Protein AF-A0A925LGU1-F1 (afdb_monomer_lite)

Radius of gyration: 21.97 Å; chains: 1; bounding box: 55×54×69 Å

pLDDT: mean 70.58, std 14.68, range [34.09, 89.0]

Foldseek 3Di:
DDDDPPDPPPPPPQPPPPDPPPVVLVVVLVVVLVVVLVVVLVVLLVVLVPDDLVVLVVVLVVLLVQLLVLLLVLLLLSLDDLVVLVVCVVVVHPCSVVSNVCSVVSPSSSCCSNPRSNVSSVSSSLSSLVSSLVVVPPPDDPVSVVVSCVVVVVSV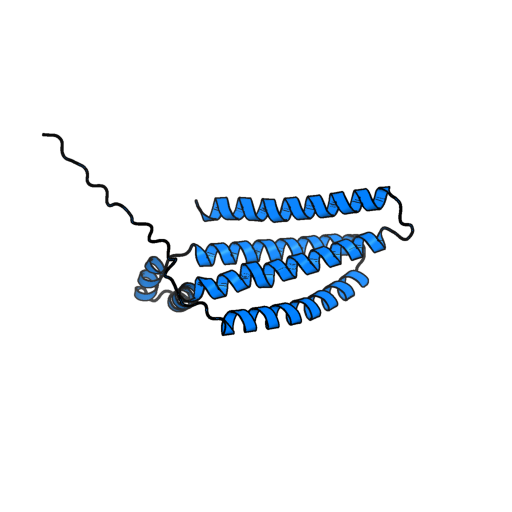CCNVVSNVVSNVVSVD

Secondary structure (DSSP, 8-state):
----------------------HHHHHHHHHHHHHHHHHHHHHHHHHHHHS-HHHHHHHHHHHHHHHHHHHHHHHHHHH--HHHHHHHHHTT-TTHHHHHHHHHTHHHHHHIIIIIIHHHHHHHHHHHHHHHHHHH-SS--HHHHHHHHHHHHHHHHHHHHHHHHHHHHHT-

Structure (mmCIF, N/CA/C/O backbone):
data_AF-A0A925LGU1-F1
#
_entry.id   AF-A0A925LGU1-F1
#
loop_
_atom_site.group_PDB
_atom_site.id
_atom_site.type_symbol
_atom_site.label_atom_id
_atom_site.label_alt_id
_atom_site.label_comp_id
_atom_site.label_asym_id
_atom_site.label_entity_id
_atom_site.label_seq_id
_atom_site.pdbx_PDB_ins_code
_atom_site.Cartn_x
_atom_site.Cartn_y
_atom_site.Cartn_z
_atom_site.occupancy
_atom_site.B_iso_or_equiv
_atom_site.auth_seq_id
_atom_site.auth_comp_id
_atom_site.auth_asym_id
_atom_site.auth_atom_id
_atom_site.pdbx_PDB_model_num
ATOM 1 N N . MET A 1 1 ? -10.436 39.110 43.216 1.00 39.66 1 MET A N 1
ATOM 2 C CA . MET A 1 1 ? -10.763 37.672 43.079 1.00 39.66 1 MET A CA 1
ATOM 3 C C . MET A 1 1 ? -10.873 37.326 41.593 1.00 39.66 1 MET A C 1
ATOM 5 O O . MET A 1 1 ? -11.857 37.704 40.975 1.00 39.66 1 MET A O 1
ATOM 9 N N . LYS A 1 2 ? -9.853 36.702 40.980 1.00 37.09 2 LYS A N 1
ATOM 10 C CA . LYS A 1 2 ? -9.899 36.271 39.566 1.00 37.09 2 LYS A CA 1
ATOM 11 C C . LYS A 1 2 ? -10.254 34.781 39.497 1.00 37.09 2 LYS A C 1
ATOM 13 O O . LYS A 1 2 ? -9.544 33.945 40.048 1.00 37.09 2 LYS A O 1
ATOM 18 N N . LYS A 1 3 ? -11.392 34.491 38.863 1.00 36.50 3 LYS A N 1
ATOM 19 C CA . LYS A 1 3 ? -11.985 33.165 38.637 1.00 36.50 3 LYS A CA 1
ATOM 20 C C . LYS A 1 3 ? -11.027 32.323 37.777 1.00 36.50 3 LYS A C 1
ATOM 22 O O . LYS A 1 3 ? -10.687 32.733 36.672 1.00 36.50 3 LYS A O 1
ATOM 27 N N . LYS A 1 4 ? -10.571 31.172 38.286 1.00 37.69 4 LYS A N 1
ATOM 28 C CA . LYS A 1 4 ? -9.820 30.170 37.510 1.00 37.69 4 LYS A CA 1
ATOM 29 C C . LYS A 1 4 ? -10.787 29.468 36.551 1.00 37.69 4 LYS A C 1
ATOM 31 O O . LYS A 1 4 ? -11.648 28.715 36.998 1.00 37.69 4 LYS A O 1
ATOM 36 N N . GLU A 1 5 ? -10.639 29.706 35.252 1.00 40.16 5 GLU A N 1
ATOM 37 C CA . GLU A 1 5 ? -11.236 28.871 34.205 1.00 40.16 5 GLU A CA 1
ATOM 38 C C . GLU A 1 5 ? -10.557 27.496 34.203 1.00 40.16 5 GLU A C 1
ATOM 40 O O . GLU A 1 5 ? -9.452 27.319 33.687 1.00 40.16 5 GLU A O 1
ATOM 45 N N . ASN A 1 6 ? -11.223 26.502 34.787 1.00 39.72 6 ASN A N 1
ATOM 46 C CA . ASN A 1 6 ? -10.866 25.101 34.598 1.00 39.72 6 ASN A CA 1
ATOM 47 C C . ASN A 1 6 ? -11.374 24.650 33.224 1.00 39.72 6 ASN A C 1
ATOM 49 O O . ASN A 1 6 ? -12.502 24.180 33.090 1.00 39.72 6 ASN A O 1
ATOM 53 N N . LYS A 1 7 ? -10.529 24.787 32.198 1.00 40.44 7 LYS A N 1
ATOM 54 C CA . LYS A 1 7 ? -10.739 24.108 30.913 1.00 40.44 7 LYS A CA 1
ATOM 55 C C . LYS A 1 7 ? -10.667 22.590 31.146 1.00 40.44 7 LYS A C 1
ATOM 57 O O . LYS A 1 7 ? -9.709 22.136 31.783 1.00 40.44 7 LYS A O 1
ATOM 62 N N . PRO A 1 8 ? -11.636 21.789 30.669 1.00 39.25 8 PRO A N 1
ATOM 63 C CA . PRO A 1 8 ? -11.559 20.342 30.793 1.00 39.25 8 PRO A CA 1
ATOM 64 C C . PRO A 1 8 ? -10.350 19.854 29.990 1.00 39.25 8 PRO A C 1
ATOM 66 O O . PRO A 1 8 ? -10.269 20.040 28.779 1.00 39.25 8 PRO A O 1
ATOM 69 N N . LYS A 1 9 ? -9.373 19.261 30.682 1.00 38.66 9 LYS A N 1
ATOM 70 C CA . LYS A 1 9 ? -8.235 18.591 30.048 1.00 38.66 9 LYS A CA 1
ATOM 71 C C . LYS A 1 9 ? -8.778 17.374 29.305 1.00 38.66 9 LYS A C 1
ATOM 73 O O . LYS A 1 9 ? -9.030 16.343 29.928 1.00 38.66 9 LYS A O 1
ATOM 78 N N . ILE A 1 10 ? -8.982 17.508 27.998 1.00 45.28 10 ILE A N 1
ATOM 79 C CA . ILE A 1 10 ? -9.303 16.391 27.112 1.00 45.28 10 ILE A CA 1
ATOM 80 C C . ILE A 1 10 ? -8.085 15.468 27.148 1.00 45.28 10 ILE A C 1
ATOM 82 O O . ILE A 1 10 ? -7.032 15.764 26.586 1.00 45.28 10 ILE A O 1
ATOM 86 N N . LYS A 1 11 ? -8.191 14.390 27.927 1.00 34.09 11 LYS A N 1
ATOM 87 C CA . LYS A 1 11 ? -7.181 13.340 27.971 1.00 34.09 11 LYS A CA 1
ATOM 88 C C . LYS A 1 11 ? -7.300 12.582 26.656 1.00 34.09 11 LYS A C 1
ATOM 90 O O . LYS A 1 11 ? -8.162 11.717 26.546 1.00 34.09 11 LYS A O 1
ATOM 95 N N . PHE A 1 12 ? -6.428 12.892 25.700 1.00 38.72 12 PHE A N 1
ATOM 96 C CA . PHE A 1 12 ? -6.066 11.964 24.631 1.00 38.72 12 PHE A CA 1
ATOM 97 C C . PHE A 1 12 ? -5.516 10.703 25.309 1.00 38.72 12 PHE A C 1
ATOM 99 O O . PHE A 1 12 ? -4.328 10.592 25.614 1.00 38.72 12 PHE A O 1
ATOM 106 N N . ARG A 1 13 ? -6.408 9.776 25.665 1.00 38.16 13 ARG A N 1
ATOM 107 C CA . ARG A 1 13 ? -6.020 8.410 25.986 1.00 38.16 13 ARG A CA 1
ATOM 108 C C . ARG A 1 13 ? -5.653 7.803 24.647 1.00 38.16 13 ARG A C 1
ATOM 110 O O . ARG A 1 13 ? -6.530 7.340 23.928 1.00 38.16 13 ARG A O 1
ATOM 117 N N . SER A 1 14 ? -4.367 7.864 24.309 1.00 40.50 14 SER A N 1
ATOM 118 C CA . SER A 1 14 ? -3.824 7.039 23.243 1.00 40.50 14 SER A CA 1
ATOM 119 C C . SER A 1 14 ? -4.296 5.616 23.513 1.00 40.50 14 SER A C 1
ATOM 121 O O . SER A 1 14 ? -4.021 5.029 24.562 1.00 40.50 14 SER A O 1
ATOM 123 N N . LEU A 1 15 ? -5.080 5.080 22.587 1.00 42.12 15 LEU A N 1
ATOM 124 C CA . LEU A 1 15 ? -5.660 3.747 22.669 1.00 42.12 15 LEU A CA 1
ATOM 125 C C . LEU A 1 15 ? -4.592 2.662 22.424 1.00 42.12 15 LEU A C 1
ATOM 127 O O . LEU A 1 15 ? -4.880 1.599 21.892 1.00 42.12 15 LEU A O 1
ATOM 131 N N . TYR A 1 16 ? -3.357 2.896 22.880 1.00 41.78 16 TYR A N 1
ATOM 132 C CA . TYR A 1 16 ? -2.363 1.862 23.148 1.00 41.78 16 TYR A CA 1
ATOM 133 C C . TYR A 1 16 ? -2.739 1.159 24.459 1.00 41.78 16 TYR A C 1
ATOM 135 O O . TYR A 1 16 ? -2.008 1.148 25.448 1.00 41.78 16 TYR A O 1
ATOM 143 N N . ALA A 1 17 ? -3.938 0.579 24.483 1.00 38.25 17 ALA A N 1
ATOM 144 C CA . ALA A 1 17 ? -4.256 -0.451 25.446 1.00 38.25 17 ALA A CA 1
ATOM 145 C C . ALA A 1 17 ? -3.412 -1.665 25.056 1.00 38.25 17 ALA A C 1
ATOM 147 O O . ALA A 1 17 ? -3.663 -2.290 24.028 1.00 38.25 17 ALA A O 1
ATOM 148 N N . SER A 1 18 ? -2.378 -1.934 25.855 1.00 36.88 18 SER A N 1
ATOM 149 C CA . SER A 1 18 ? -1.570 -3.154 25.835 1.00 36.88 18 SER A CA 1
ATOM 150 C C . SER A 1 18 ? -2.481 -4.377 25.687 1.00 36.88 18 SER A C 1
ATOM 152 O O . SER A 1 18 ? -3.084 -4.854 26.648 1.00 36.88 18 SER A O 1
ATOM 154 N N . LYS A 1 19 ? -2.645 -4.832 24.446 1.00 43.47 19 LYS A N 1
ATOM 155 C CA . LYS A 1 19 ? -3.330 -6.068 24.091 1.00 43.47 19 LYS A CA 1
ATOM 156 C C . LYS A 1 19 ? -2.227 -7.083 23.849 1.00 43.47 19 LYS A C 1
ATOM 158 O O . LYS A 1 19 ? -1.260 -6.777 23.153 1.00 43.47 19 LYS A O 1
ATOM 163 N N . SER A 1 20 ? -2.342 -8.260 24.459 1.00 42.25 20 SER A N 1
ATOM 164 C CA . SER A 1 20 ? -1.392 -9.351 24.254 1.00 42.25 20 SER A CA 1
ATOM 165 C C . SER A 1 20 ? -1.180 -9.576 22.756 1.00 42.25 20 SER A C 1
ATOM 167 O O . SER A 1 20 ? -2.138 -9.667 21.983 1.00 42.25 20 SER A O 1
ATOM 169 N N . VAL A 1 21 ? 0.089 -9.603 22.346 1.00 55.16 21 VAL A N 1
ATOM 170 C CA . VAL A 1 21 ? 0.484 -9.802 20.952 1.00 55.16 21 VAL A CA 1
ATOM 171 C C . VAL A 1 21 ? -0.088 -11.140 20.491 1.00 55.16 21 VAL A C 1
ATOM 173 O O . VAL A 1 21 ? 0.273 -12.196 21.010 1.00 55.16 21 VAL A O 1
ATOM 176 N N . ASN A 1 22 ? -1.027 -11.101 19.546 1.00 66.31 22 ASN A N 1
ATOM 177 C CA . ASN A 1 22 ? -1.634 -12.312 19.014 1.00 66.31 22 ASN A CA 1
ATOM 178 C C . ASN A 1 22 ? -0.715 -12.901 17.938 1.00 66.31 22 ASN A C 1
ATOM 180 O O . ASN A 1 22 ? -0.869 -12.623 16.750 1.00 66.31 22 ASN A O 1
ATOM 184 N N . TYR A 1 23 ? 0.254 -13.708 18.370 1.00 63.53 23 TYR A N 1
ATOM 185 C CA . TYR A 1 23 ? 1.236 -14.349 17.492 1.00 63.53 23 TYR A CA 1
ATOM 186 C C . TYR A 1 23 ? 0.601 -15.217 16.395 1.00 63.53 23 TYR A C 1
ATOM 188 O O . TYR A 1 23 ? 1.138 -15.286 15.294 1.00 63.53 23 TYR A O 1
ATOM 196 N N . VAL A 1 24 ? -0.563 -15.828 16.654 1.00 69.06 24 VAL A N 1
ATOM 197 C CA . VAL A 1 24 ? -1.305 -16.605 15.644 1.00 69.06 24 VAL A CA 1
ATOM 198 C C . VAL A 1 24 ? -1.804 -15.690 14.531 1.00 69.06 24 VAL A C 1
ATOM 200 O O . VAL A 1 24 ? -1.676 -16.016 13.357 1.00 69.06 24 VAL A O 1
ATOM 203 N N . TRP A 1 25 ? -2.329 -14.517 14.887 1.00 66.19 25 TRP A N 1
ATOM 204 C CA . TRP A 1 25 ? -2.802 -13.543 13.907 1.00 66.19 25 TRP A CA 1
ATOM 205 C C . TRP A 1 25 ? -1.656 -12.984 13.052 1.00 66.19 25 TRP A C 1
ATOM 207 O O . TRP A 1 25 ? -1.803 -12.868 11.838 1.00 66.19 25 TRP A O 1
ATOM 217 N N . ILE A 1 26 ? -0.498 -12.728 13.669 1.00 63.09 26 ILE A N 1
ATOM 218 C CA . ILE A 1 26 ? 0.719 -12.321 12.953 1.00 63.09 26 ILE A CA 1
ATOM 219 C C . ILE A 1 26 ? 1.149 -13.423 11.976 1.00 63.09 26 ILE A C 1
ATOM 221 O O . ILE A 1 26 ? 1.313 -13.156 10.795 1.00 63.09 26 ILE A O 1
ATOM 225 N N . MET A 1 27 ? 1.250 -14.676 12.422 1.00 67.12 27 MET A N 1
ATOM 226 C CA . MET A 1 27 ? 1.637 -15.790 11.548 1.00 67.12 27 MET A CA 1
ATOM 227 C C . MET A 1 27 ? 0.675 -15.962 10.361 1.00 67.12 27 MET A C 1
ATOM 229 O O . MET A 1 27 ? 1.113 -16.139 9.226 1.00 67.12 27 MET A O 1
ATOM 233 N N . VAL A 1 28 ? -0.635 -15.868 10.607 1.00 70.56 28 VAL A N 1
ATOM 234 C CA . VAL A 1 28 ? -1.660 -15.971 9.561 1.00 70.56 28 VAL A CA 1
ATOM 235 C C . VAL A 1 28 ? -1.524 -14.840 8.545 1.00 70.56 28 VAL A C 1
ATOM 237 O O . VAL A 1 28 ? -1.543 -15.112 7.344 1.00 70.56 28 VAL A O 1
ATOM 240 N N . ILE A 1 29 ? -1.354 -13.591 8.993 1.00 68.44 29 ILE A N 1
ATOM 241 C CA . ILE A 1 29 ? -1.260 -12.466 8.059 1.00 68.44 29 ILE A CA 1
ATOM 242 C C . ILE A 1 29 ? 0.013 -12.549 7.217 1.00 68.44 29 ILE A C 1
ATOM 244 O O . ILE A 1 29 ? -0.069 -12.331 6.014 1.00 68.44 29 ILE A O 1
ATOM 248 N N . THR A 1 30 ? 1.146 -12.965 7.796 1.00 63.91 30 THR A N 1
ATOM 249 C CA . THR A 1 30 ? 2.410 -13.143 7.059 1.00 63.91 30 THR A CA 1
ATOM 250 C C . THR A 1 30 ? 2.335 -14.264 6.017 1.00 63.91 30 THR A C 1
ATOM 252 O O . THR A 1 30 ? 2.894 -14.144 4.930 1.00 63.91 30 THR A O 1
ATOM 255 N N . ILE A 1 31 ? 1.636 -15.363 6.314 1.00 71.94 31 ILE A N 1
ATOM 256 C CA . ILE A 1 31 ? 1.451 -16.455 5.347 1.00 71.94 31 ILE A CA 1
ATOM 257 C C . ILE A 1 31 ? 0.531 -16.001 4.208 1.00 71.94 31 ILE A C 1
ATOM 259 O O . ILE A 1 31 ? 0.847 -16.205 3.035 1.00 71.94 31 ILE A O 1
ATOM 263 N N . ILE A 1 32 ? -0.592 -15.356 4.535 1.00 71.62 32 ILE A N 1
ATOM 264 C CA . ILE A 1 32 ? -1.546 -14.868 3.532 1.00 71.62 32 ILE A CA 1
ATOM 265 C C . ILE A 1 32 ? -0.894 -13.814 2.632 1.00 71.62 32 ILE A C 1
ATOM 267 O O . ILE A 1 32 ? -1.048 -13.893 1.413 1.00 71.62 32 ILE A O 1
ATOM 271 N N . THR A 1 33 ? -0.143 -12.862 3.196 1.00 68.69 33 THR A N 1
ATOM 272 C CA . THR A 1 33 ? 0.556 -11.833 2.410 1.00 68.69 33 THR A CA 1
ATOM 273 C C . THR A 1 33 ? 1.553 -12.441 1.444 1.00 68.69 33 THR A C 1
ATOM 275 O O . THR A 1 33 ? 1.585 -12.044 0.282 1.00 68.69 33 THR A O 1
ATOM 278 N N . PHE A 1 34 ? 2.326 -13.430 1.892 1.00 70.69 34 PHE A N 1
ATOM 279 C CA . PHE A 1 34 ? 3.333 -14.091 1.076 1.00 70.69 34 PHE A CA 1
ATOM 280 C C . PHE A 1 34 ? 2.721 -14.768 -0.158 1.00 70.69 34 PHE A C 1
ATOM 282 O O . PHE A 1 34 ? 3.137 -14.499 -1.286 1.00 70.69 34 PHE A O 1
ATOM 289 N N . PHE A 1 35 ? 1.689 -15.596 0.029 1.00 73.81 35 PHE A N 1
ATOM 290 C CA . PHE A 1 35 ? 1.022 -16.262 -1.095 1.00 73.81 35 PHE A CA 1
ATOM 291 C C . PHE A 1 35 ? 0.291 -15.271 -2.005 1.00 73.81 35 PHE A C 1
ATOM 293 O O . PHE A 1 35 ? 0.364 -15.392 -3.230 1.00 73.81 35 PHE A O 1
ATOM 300 N N . MET A 1 36 ? -0.367 -14.264 -1.426 1.00 70.81 36 MET A N 1
ATOM 301 C CA . MET A 1 36 ? -1.061 -13.229 -2.190 1.00 70.81 36 MET A CA 1
ATOM 302 C C . MET A 1 36 ? -0.083 -12.411 -3.048 1.00 70.81 36 MET A C 1
ATOM 304 O O . MET A 1 36 ? -0.370 -12.147 -4.216 1.00 70.81 36 MET A O 1
ATOM 308 N N . ALA A 1 37 ? 1.093 -12.070 -2.514 1.00 70.25 37 ALA A N 1
ATOM 309 C CA . ALA A 1 37 ? 2.137 -11.354 -3.242 1.00 70.25 37 ALA A CA 1
ATOM 310 C C . ALA A 1 37 ? 2.661 -12.160 -4.441 1.00 70.25 37 ALA A C 1
ATOM 312 O O . ALA A 1 37 ? 2.827 -11.597 -5.521 1.00 70.25 37 ALA A O 1
ATOM 313 N N . ILE A 1 38 ? 2.868 -13.474 -4.287 1.00 73.06 38 ILE A N 1
ATOM 314 C CA . ILE A 1 38 ? 3.315 -14.342 -5.389 1.00 73.06 38 ILE A CA 1
ATOM 315 C C . ILE A 1 38 ? 2.256 -14.406 -6.495 1.00 73.06 38 ILE A C 1
ATOM 317 O O . ILE A 1 38 ? 2.579 -14.211 -7.667 1.00 73.06 38 ILE A O 1
ATOM 321 N N . ILE A 1 39 ? 0.992 -14.651 -6.133 1.00 74.69 39 ILE A N 1
ATOM 322 C CA . ILE A 1 39 ? -0.103 -14.809 -7.101 1.00 74.69 39 ILE A CA 1
ATOM 323 C C . ILE A 1 39 ? -0.353 -13.499 -7.858 1.00 74.69 39 ILE A C 1
ATOM 325 O O . ILE A 1 39 ? -0.375 -13.487 -9.091 1.00 74.69 39 ILE A O 1
ATOM 329 N N . LEU A 1 40 ? -0.510 -12.385 -7.137 1.00 71.31 40 LEU A N 1
ATOM 330 C CA . LEU A 1 40 ? -0.767 -11.079 -7.747 1.00 71.31 40 LEU A CA 1
ATOM 331 C C . LEU A 1 40 ? 0.456 -10.546 -8.500 1.00 71.31 40 LEU A C 1
ATOM 333 O O . LEU A 1 40 ? 0.302 -9.951 -9.567 1.00 71.31 40 LEU A O 1
ATOM 337 N N . GLY A 1 41 ? 1.664 -10.796 -7.987 1.00 74.56 41 GLY A N 1
ATOM 338 C CA . GLY A 1 41 ? 2.919 -10.464 -8.658 1.00 74.56 41 GLY A CA 1
ATOM 339 C C . GLY A 1 41 ? 3.060 -11.184 -9.996 1.00 74.56 41 GLY A C 1
ATOM 340 O O . GLY A 1 41 ? 3.331 -10.540 -11.009 1.00 74.56 41 GLY A O 1
ATOM 341 N N . TYR A 1 42 ? 2.787 -12.491 -10.034 1.00 75.31 42 TYR A N 1
ATOM 342 C CA . TYR A 1 42 ? 2.778 -13.261 -11.279 1.00 75.31 42 TYR A CA 1
ATOM 343 C C . TYR A 1 42 ? 1.750 -12.716 -12.279 1.00 75.31 42 TYR A C 1
ATOM 345 O O . TYR A 1 42 ? 2.080 -12.479 -13.442 1.00 75.31 42 TYR A O 1
ATOM 353 N N . PHE A 1 43 ? 0.522 -12.453 -11.821 1.00 76.06 43 PHE A N 1
ATOM 354 C CA . PHE A 1 43 ? -0.537 -11.917 -12.675 1.00 76.06 43 PHE A CA 1
ATOM 355 C C . PHE A 1 43 ? -0.170 -10.546 -13.260 1.00 76.06 43 PHE A C 1
ATOM 357 O O . PHE A 1 43 ? -0.361 -10.303 -14.453 1.00 76.06 43 PHE A O 1
ATOM 364 N N . SER A 1 44 ? 0.417 -9.667 -12.444 1.00 74.00 44 SER A N 1
ATOM 365 C CA . SER A 1 44 ? 0.879 -8.353 -12.891 1.00 74.00 44 SER A CA 1
ATOM 366 C C . SER A 1 44 ? 2.015 -8.450 -13.910 1.00 74.00 44 SER A C 1
ATOM 368 O O . SER A 1 44 ? 1.993 -7.744 -14.919 1.00 74.00 44 SER A O 1
ATOM 370 N N . LEU A 1 45 ? 2.964 -9.368 -13.705 1.00 74.31 45 LEU A N 1
ATOM 371 C CA . LEU A 1 45 ? 4.077 -9.586 -14.628 1.00 74.31 45 LEU A CA 1
ATOM 372 C C . LEU A 1 45 ? 3.584 -10.035 -16.012 1.00 74.31 45 LEU A C 1
ATOM 374 O O . LEU A 1 45 ? 4.012 -9.490 -17.032 1.00 74.31 45 LEU A O 1
ATOM 378 N N . VAL A 1 46 ? 2.650 -10.991 -16.048 1.00 76.00 46 VAL A N 1
ATOM 379 C CA . VAL A 1 46 ? 2.033 -11.474 -17.294 1.00 76.00 46 VAL A CA 1
ATOM 380 C C . VAL A 1 46 ? 1.260 -10.349 -17.981 1.00 76.00 46 VAL A C 1
ATOM 382 O O . VAL A 1 46 ? 1.474 -10.102 -19.170 1.00 76.00 46 VAL A O 1
ATOM 385 N N . LEU A 1 47 ? 0.429 -9.613 -17.233 1.00 77.19 47 LEU A N 1
ATOM 386 C CA . LEU A 1 47 ? -0.312 -8.466 -17.762 1.00 77.19 47 LEU A CA 1
ATOM 387 C C . LEU A 1 47 ? 0.627 -7.436 -18.395 1.00 77.19 47 LEU A C 1
ATOM 389 O O . LEU A 1 47 ? 0.403 -7.030 -19.534 1.00 77.19 47 LEU A O 1
ATOM 393 N N . MET A 1 48 ? 1.705 -7.053 -17.707 1.00 73.56 48 MET A N 1
ATOM 394 C CA . MET A 1 48 ? 2.666 -6.070 -18.216 1.00 73.56 48 MET A CA 1
ATOM 395 C C . MET A 1 48 ? 3.487 -6.563 -19.400 1.00 73.56 48 MET A C 1
ATOM 397 O O . MET A 1 48 ? 3.886 -5.756 -20.245 1.00 73.56 48 MET A O 1
ATOM 401 N N . GLY A 1 49 ? 3.705 -7.873 -19.505 1.00 70.94 49 GLY A N 1
ATOM 402 C CA . GLY A 1 49 ? 4.283 -8.499 -20.689 1.00 70.94 49 GLY A CA 1
ATOM 403 C C . GLY A 1 49 ? 3.439 -8.252 -21.941 1.00 70.94 49 GLY A C 1
ATOM 404 O O . GLY A 1 49 ? 3.997 -7.916 -22.987 1.00 70.94 49 GLY A O 1
ATOM 405 N N . MET A 1 50 ? 2.111 -8.312 -21.813 1.00 76.25 50 MET A N 1
ATOM 406 C CA . MET A 1 50 ? 1.162 -8.241 -22.932 1.00 76.25 50 MET A CA 1
ATOM 407 C C . MET A 1 50 ? 0.794 -6.816 -23.373 1.00 76.25 50 MET A C 1
ATOM 409 O O . MET A 1 50 ? 0.416 -6.621 -24.527 1.00 76.25 50 MET A O 1
ATOM 413 N N . VAL A 1 51 ? 0.897 -5.812 -22.494 1.00 80.94 51 VAL A N 1
ATOM 414 C CA . VAL A 1 51 ? 0.560 -4.418 -22.843 1.00 80.94 51 VAL A CA 1
ATOM 415 C C . VAL A 1 51 ? 1.710 -3.646 -23.500 1.00 80.94 51 VAL A C 1
ATOM 417 O O . VAL A 1 51 ? 2.900 -3.911 -23.285 1.00 80.94 51 VAL A O 1
ATOM 420 N N . SER A 1 52 ? 1.333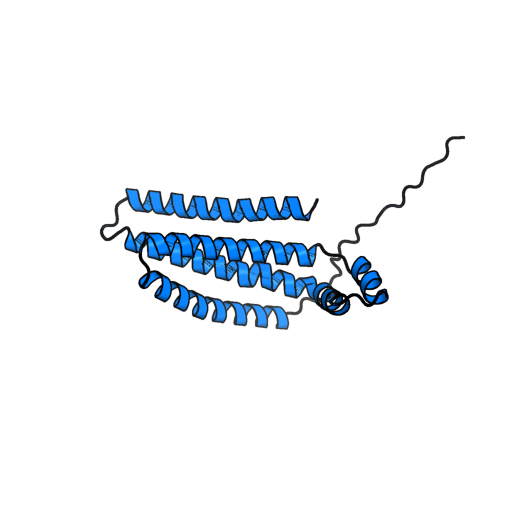 -2.645 -24.304 1.00 84.50 52 SER A N 1
ATOM 421 C CA . SER A 1 52 ? 2.256 -1.680 -24.904 1.00 84.50 52 SER A CA 1
ATOM 422 C C . SER A 1 52 ? 2.906 -0.789 -23.840 1.00 84.50 52 SER A C 1
ATOM 424 O O . SER A 1 52 ? 2.381 -0.613 -22.741 1.00 84.50 52 SER A O 1
ATOM 426 N N . PHE A 1 53 ? 4.053 -0.196 -24.179 1.00 78.81 53 PHE A N 1
ATOM 427 C CA . PHE A 1 53 ? 4.844 0.634 -23.265 1.00 78.81 53 PHE A CA 1
ATOM 428 C C . PHE A 1 53 ? 4.031 1.754 -22.591 1.00 78.81 53 PHE A C 1
ATOM 430 O O . PHE A 1 53 ? 4.081 1.919 -21.375 1.00 78.81 53 PHE A O 1
ATOM 437 N N . PHE A 1 54 ? 3.236 2.489 -23.373 1.00 81.94 54 PHE A N 1
ATOM 438 C CA . PHE A 1 54 ? 2.430 3.598 -22.862 1.00 81.94 54 PHE A CA 1
ATOM 439 C C . PHE A 1 54 ? 1.343 3.124 -21.887 1.00 81.94 54 PHE A C 1
ATOM 441 O O . PHE A 1 54 ? 1.134 3.723 -20.834 1.00 81.94 54 PHE A O 1
ATOM 448 N N . VAL A 1 55 ? 0.692 2.000 -22.201 1.00 84.75 55 VAL A N 1
ATOM 449 C CA . VAL A 1 55 ? -0.338 1.407 -21.340 1.00 84.75 55 VAL A CA 1
ATOM 450 C C . VAL A 1 55 ? 0.280 0.860 -20.052 1.00 84.75 55 VAL A C 1
ATOM 452 O O . VAL A 1 55 ? -0.303 1.037 -18.987 1.00 84.75 55 VAL A O 1
ATOM 455 N N . ALA A 1 56 ? 1.480 0.274 -20.112 1.00 81.06 56 ALA A N 1
ATOM 456 C CA . ALA A 1 56 ? 2.189 -0.225 -18.933 1.00 81.06 56 ALA A CA 1
ATOM 457 C C . ALA A 1 56 ? 2.498 0.886 -17.910 1.00 81.06 56 ALA A C 1
ATOM 459 O O . ALA A 1 56 ? 2.341 0.667 -16.711 1.00 81.06 56 ALA A O 1
ATOM 460 N N . ILE A 1 57 ? 2.859 2.093 -18.367 1.00 82.00 57 ILE A N 1
ATOM 461 C CA . ILE A 1 57 ? 3.084 3.255 -17.487 1.00 82.00 57 ILE A CA 1
ATOM 462 C C . ILE A 1 57 ? 1.790 3.681 -16.776 1.00 82.00 57 ILE A C 1
ATOM 464 O O . ILE A 1 57 ? 1.805 3.941 -15.572 1.00 82.00 57 ILE A O 1
ATOM 468 N N . ILE A 1 58 ? 0.662 3.728 -17.490 1.00 86.81 58 ILE A N 1
ATOM 469 C CA . ILE A 1 58 ? -0.646 4.075 -16.904 1.00 86.81 58 ILE A CA 1
ATOM 470 C C . ILE A 1 58 ? -1.070 3.031 -15.863 1.00 86.81 58 ILE A C 1
ATOM 472 O O . ILE A 1 58 ? -1.574 3.372 -14.790 1.00 86.81 58 ILE A O 1
ATOM 476 N N . LEU A 1 59 ? -0.844 1.753 -16.167 1.00 85.00 59 LEU A N 1
ATOM 477 C CA . LEU A 1 59 ? -1.155 0.637 -15.277 1.00 85.00 59 LEU A CA 1
ATOM 478 C C . LEU A 1 59 ? -0.298 0.694 -14.004 1.00 85.00 59 LEU A C 1
ATOM 480 O O . LEU A 1 59 ? -0.832 0.567 -12.904 1.00 85.00 59 LEU A O 1
ATOM 484 N N . LEU A 1 60 ? 1.001 0.977 -14.141 1.00 85.00 60 LEU A N 1
ATOM 485 C CA . LEU A 1 60 ? 1.915 1.198 -13.018 1.00 85.00 60 LEU A CA 1
ATOM 486 C C . LEU A 1 60 ? 1.443 2.347 -12.113 1.00 85.00 60 LEU A C 1
ATOM 488 O O . LEU A 1 60 ? 1.362 2.170 -10.897 1.00 85.00 60 LEU A O 1
ATOM 492 N N . LEU A 1 61 ? 1.100 3.502 -12.694 1.00 85.25 61 LEU A N 1
ATOM 493 C CA . LEU A 1 61 ? 0.593 4.650 -1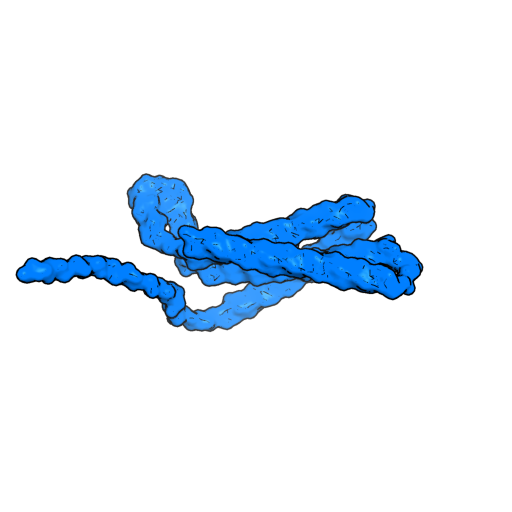1.934 1.00 85.25 61 LEU A CA 1
ATOM 494 C C . LEU A 1 61 ? -0.690 4.305 -11.177 1.00 85.25 61 LEU A C 1
ATOM 496 O O . LEU A 1 61 ? -0.831 4.663 -10.010 1.00 85.25 61 LEU A O 1
ATOM 500 N N . THR A 1 62 ? -1.588 3.558 -11.817 1.00 85.81 62 THR A N 1
ATOM 501 C CA . THR A 1 62 ? -2.848 3.118 -11.213 1.00 85.81 62 THR A CA 1
ATOM 502 C C . THR A 1 62 ? -2.600 2.193 -10.019 1.00 85.81 62 THR A C 1
ATOM 504 O O . THR A 1 62 ? -3.205 2.389 -8.968 1.00 85.81 62 THR A O 1
ATOM 507 N N . ILE A 1 63 ? -1.676 1.232 -10.139 1.00 85.69 63 ILE A N 1
ATOM 508 C CA . ILE A 1 63 ? -1.293 0.335 -9.036 1.00 85.69 63 ILE A CA 1
ATOM 509 C C . ILE A 1 63 ? -0.770 1.152 -7.847 1.00 85.69 63 ILE A C 1
ATOM 511 O O . ILE A 1 63 ? -1.261 0.986 -6.733 1.00 85.69 63 ILE A O 1
ATOM 515 N N . ILE A 1 64 ? 0.147 2.095 -8.085 1.00 86.69 64 ILE A N 1
ATOM 516 C CA . ILE A 1 64 ? 0.700 2.957 -7.027 1.00 86.69 64 ILE A CA 1
ATOM 517 C C . ILE A 1 64 ? -0.400 3.802 -6.368 1.00 86.69 64 ILE A C 1
ATOM 519 O O . ILE A 1 64 ? -0.460 3.876 -5.140 1.00 86.69 64 ILE A O 1
ATOM 523 N N . SER A 1 65 ? -1.292 4.415 -7.156 1.00 85.50 65 SER A N 1
ATOM 524 C CA . SER A 1 65 ? -2.411 5.205 -6.622 1.00 85.50 65 SER A CA 1
ATOM 525 C C . SER A 1 65 ? -3.326 4.375 -5.722 1.00 85.50 65 SER A C 1
ATOM 527 O O . SER A 1 65 ? -3.732 4.848 -4.662 1.00 85.50 65 SER A O 1
ATOM 529 N N . ILE A 1 66 ? -3.609 3.130 -6.110 1.00 86.94 66 ILE A N 1
ATOM 530 C CA . ILE A 1 66 ? -4.403 2.199 -5.307 1.00 86.94 66 ILE A CA 1
ATOM 531 C C . ILE A 1 66 ? -3.689 1.883 -3.983 1.00 86.94 66 ILE A C 1
ATOM 533 O O . ILE A 1 66 ? -4.315 1.959 -2.926 1.00 86.94 66 ILE A O 1
ATOM 537 N N . GLY A 1 67 ? -2.385 1.591 -4.010 1.00 87.00 67 GLY A N 1
ATOM 538 C CA . GLY A 1 67 ? -1.606 1.325 -2.796 1.00 87.00 67 GLY A CA 1
ATOM 539 C C . GLY A 1 67 ? -1.607 2.494 -1.806 1.00 87.00 67 GLY A C 1
ATOM 540 O O . GLY A 1 67 ? -1.829 2.296 -0.613 1.00 87.00 67 GLY A O 1
ATOM 541 N N . VAL A 1 68 ? -1.426 3.723 -2.298 1.00 84.81 68 VAL A N 1
ATOM 542 C CA . VAL A 1 68 ? -1.469 4.935 -1.458 1.00 84.81 68 VAL A CA 1
ATOM 543 C C . VAL A 1 68 ? -2.872 5.178 -0.894 1.00 84.81 68 VAL A C 1
ATOM 545 O O . VAL A 1 68 ? -3.009 5.541 0.274 1.00 84.81 68 VAL A O 1
ATOM 548 N N . PHE A 1 69 ? -3.920 4.949 -1.691 1.00 86.88 69 PHE A N 1
ATOM 549 C CA . PHE A 1 69 ? -5.304 5.068 -1.231 1.00 86.88 69 PHE A CA 1
ATOM 550 C C . PHE A 1 69 ? -5.608 4.109 -0.072 1.00 86.88 69 PHE A C 1
ATOM 552 O O . PHE A 1 69 ? -6.198 4.520 0.929 1.00 86.88 69 PHE A O 1
ATOM 559 N N . PHE A 1 70 ? -5.171 2.852 -0.170 1.00 83.12 70 PHE A N 1
ATOM 560 C CA . PHE A 1 70 ? -5.374 1.875 0.900 1.00 83.12 70 PHE A CA 1
ATOM 561 C C . PHE A 1 70 ? -4.547 2.176 2.157 1.00 83.12 70 PHE A C 1
ATOM 563 O O . PHE A 1 70 ? -5.058 1.980 3.259 1.00 83.12 70 PHE A O 1
ATOM 570 N N . ASP A 1 71 ? -3.346 2.745 2.036 1.00 85.19 71 ASP A N 1
ATOM 571 C CA . ASP A 1 71 ? -2.596 3.217 3.210 1.00 85.19 71 ASP A CA 1
ATOM 572 C C . ASP A 1 71 ? -3.350 4.333 3.959 1.00 85.19 71 ASP A C 1
ATOM 574 O O . ASP A 1 71 ? -3.518 4.289 5.182 1.00 85.19 71 ASP A O 1
ATOM 578 N N . LEU A 1 72 ? -3.922 5.290 3.220 1.00 83.31 72 LEU A N 1
ATOM 579 C CA . LEU A 1 72 ? -4.734 6.352 3.815 1.00 83.31 72 LEU A CA 1
ATOM 580 C C . LEU A 1 72 ? -5.969 5.797 4.544 1.00 83.31 72 LEU A C 1
ATOM 582 O O . LEU A 1 72 ? -6.314 6.286 5.621 1.00 83.31 72 LEU A O 1
ATOM 586 N N . LEU A 1 73 ? -6.607 4.752 4.005 1.00 84.19 73 LEU A N 1
ATOM 587 C CA . LEU A 1 73 ? -7.710 4.064 4.683 1.00 84.19 73 LEU A CA 1
ATOM 588 C C . LEU A 1 73 ? -7.260 3.395 5.987 1.00 84.19 73 LEU A C 1
ATOM 590 O O . LEU A 1 73 ? -7.969 3.493 6.989 1.00 84.19 73 LEU A O 1
ATOM 594 N N . GLY A 1 74 ? -6.088 2.755 6.008 1.00 83.94 74 GLY A N 1
ATOM 595 C CA . GLY A 1 74 ? -5.530 2.161 7.226 1.00 83.94 74 GLY A CA 1
ATOM 596 C C . GLY A 1 74 ? -5.298 3.201 8.328 1.00 83.94 74 GLY A C 1
ATOM 597 O O . GLY A 1 74 ? -5.676 2.985 9.485 1.00 83.94 74 GLY A O 1
ATOM 598 N N . ILE A 1 75 ? -4.759 4.363 7.953 1.00 82.88 75 ILE A N 1
ATOM 599 C CA . ILE A 1 75 ? -4.563 5.506 8.858 1.00 82.88 75 ILE A CA 1
ATOM 600 C C . ILE A 1 75 ? -5.912 6.063 9.342 1.00 82.88 75 ILE A C 1
ATOM 602 O O . ILE A 1 75 ? -6.087 6.312 10.533 1.00 82.88 75 ILE A O 1
ATOM 606 N N . ALA A 1 76 ? -6.897 6.210 8.454 1.00 81.94 76 ALA A N 1
ATOM 607 C CA . ALA A 1 76 ? -8.227 6.699 8.821 1.00 81.94 76 ALA A CA 1
ATOM 608 C C . ALA A 1 76 ? -8.939 5.765 9.819 1.00 81.94 76 ALA A C 1
ATOM 610 O O . ALA A 1 76 ? -9.539 6.232 10.788 1.00 81.94 76 ALA A O 1
ATOM 611 N N . VAL A 1 77 ? -8.832 4.445 9.627 1.00 82.19 77 VAL A N 1
ATOM 612 C CA . VAL A 1 77 ? -9.407 3.441 10.541 1.00 82.19 77 VAL A CA 1
ATOM 613 C C . VAL A 1 77 ? -8.739 3.484 11.916 1.00 82.19 77 VAL A C 1
ATOM 615 O O . VAL A 1 77 ? -9.408 3.269 12.922 1.00 82.19 77 VAL A O 1
ATOM 618 N N . THR A 1 78 ? -7.441 3.782 11.984 1.00 81.56 78 THR A N 1
ATOM 619 C CA . THR A 1 78 ? -6.729 3.917 13.266 1.00 81.56 78 THR A CA 1
ATOM 620 C C . THR A 1 78 ? -6.966 5.256 13.960 1.00 81.56 78 THR A C 1
ATOM 622 O O . THR A 1 78 ? -6.885 5.310 15.185 1.00 81.56 78 THR A O 1
ATOM 625 N N . ALA A 1 79 ? -7.272 6.318 13.214 1.00 79.31 79 ALA A N 1
ATOM 626 C CA . ALA A 1 79 ? -7.560 7.640 13.769 1.00 79.31 79 ALA A CA 1
ATOM 627 C C . ALA A 1 79 ? -8.999 7.788 14.298 1.00 79.31 79 ALA A C 1
ATOM 629 O O . ALA A 1 79 ? -9.263 8.663 15.122 1.00 79.31 79 ALA A O 1
ATOM 630 N N . ALA A 1 80 ? -9.939 6.964 13.831 1.00 81.31 80 ALA A N 1
ATOM 631 C CA . ALA A 1 80 ? -11.340 7.074 14.217 1.00 81.31 80 ALA A CA 1
ATOM 632 C C . ALA A 1 80 ? -11.603 6.620 15.673 1.00 81.31 80 ALA A C 1
ATOM 634 O O . ALA A 1 80 ? -11.080 5.610 16.142 1.00 81.31 80 ALA A O 1
ATOM 635 N N . GLU A 1 81 ? -12.469 7.356 16.384 1.00 80.19 81 GLU A N 1
ATOM 636 C CA . GLU A 1 81 ? -12.918 7.032 17.749 1.00 80.19 81 GLU A CA 1
ATOM 637 C C . GLU A 1 81 ? -14.291 6.337 17.764 1.00 80.19 81 GLU A C 1
ATOM 639 O O . GLU A 1 81 ? -15.171 6.657 16.967 1.00 80.19 81 GLU A O 1
ATOM 644 N N . GLU A 1 82 ? -14.515 5.408 18.704 1.00 81.69 82 GLU A N 1
ATOM 645 C CA . GLU A 1 82 ? -15.775 4.637 18.822 1.00 81.69 82 GLU A CA 1
ATOM 646 C C . GLU A 1 82 ? -16.960 5.475 19.337 1.00 81.69 82 GLU A C 1
ATOM 648 O O . GLU A 1 82 ? -18.123 5.193 19.032 1.00 81.69 82 GLU A O 1
ATOM 653 N N . THR A 1 83 ? -16.682 6.533 20.099 1.00 81.44 83 THR A N 1
ATOM 654 C CA . THR A 1 83 ? -17.664 7.398 20.776 1.00 81.44 83 THR A CA 1
ATOM 655 C C . THR A 1 83 ? -18.733 8.008 19.848 1.00 81.44 83 THR A C 1
ATOM 657 O O . THR A 1 83 ? -19.919 7.856 20.167 1.00 81.44 83 THR A O 1
ATOM 660 N N . PRO A 1 84 ? -18.412 8.632 18.692 1.00 83.50 84 PRO A N 1
ATOM 661 C CA . PRO A 1 84 ? -19.425 9.134 17.761 1.00 83.50 84 PRO A CA 1
ATOM 662 C C . PRO A 1 84 ? -20.282 8.017 17.149 1.00 83.50 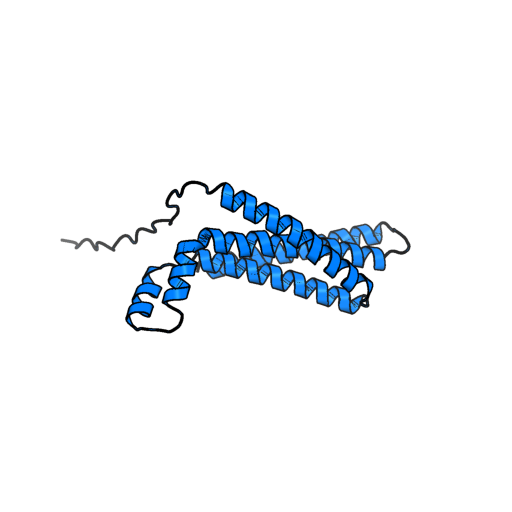84 PRO A C 1
ATOM 664 O O . PRO A 1 84 ? -21.481 8.211 16.932 1.00 83.50 84 PRO A O 1
ATOM 667 N N . PHE A 1 85 ? -19.721 6.825 16.923 1.00 84.50 85 PHE A N 1
ATOM 668 C CA . PHE A 1 85 ? -20.459 5.718 16.310 1.00 84.50 85 PHE A CA 1
ATOM 669 C C . PHE A 1 85 ? -21.485 5.089 17.256 1.00 84.50 85 PHE A C 1
ATOM 671 O O . PHE A 1 85 ? -22.550 4.661 16.806 1.00 84.50 85 PHE A O 1
ATOM 678 N N . HIS A 1 86 ? -21.246 5.107 18.569 1.00 84.12 86 HIS A N 1
ATOM 679 C CA . HIS A 1 86 ? -22.253 4.690 19.550 1.00 84.12 86 HIS A CA 1
ATOM 680 C C . HIS A 1 86 ? -23.485 5.607 19.559 1.00 84.12 86 HIS A C 1
ATOM 682 O O . HIS A 1 86 ? -24.619 5.121 19.628 1.00 84.12 86 HIS A O 1
ATOM 688 N N . ALA A 1 87 ? -23.291 6.921 19.418 1.00 85.88 87 ALA A N 1
ATOM 689 C CA . ALA A 1 87 ? -24.397 7.871 19.293 1.00 85.88 87 ALA A CA 1
ATOM 690 C C . ALA A 1 87 ? -25.191 7.660 17.987 1.00 85.88 87 ALA A C 1
ATOM 692 O O . ALA A 1 87 ? -26.427 7.717 17.994 1.00 85.88 87 ALA A O 1
ATOM 693 N N . MET A 1 88 ? -24.500 7.339 16.886 1.00 85.06 88 MET A N 1
ATOM 694 C CA . MET A 1 88 ? -25.128 6.992 15.604 1.00 85.06 88 MET A CA 1
ATOM 695 C C . MET A 1 88 ? -25.909 5.671 15.661 1.00 85.06 88 MET A C 1
ATOM 697 O O . MET A 1 88 ? -27.004 5.574 15.102 1.00 85.06 88 MET A O 1
ATOM 701 N N . ALA A 1 89 ? -25.393 4.666 16.375 1.00 86.75 89 ALA A N 1
ATOM 702 C CA . ALA A 1 89 ? -26.077 3.390 16.579 1.00 86.75 89 ALA A CA 1
ATOM 703 C C . ALA A 1 89 ? -27.363 3.552 17.409 1.00 86.75 89 ALA A C 1
ATOM 705 O O . ALA A 1 89 ? -28.358 2.878 17.132 1.00 86.75 89 ALA A O 1
ATOM 706 N N . SER A 1 90 ? -27.370 4.483 18.371 1.00 85.50 90 SER A N 1
ATOM 707 C CA . SER A 1 90 ? -28.567 4.856 19.138 1.00 85.50 90 SER A CA 1
ATOM 708 C C . SER A 1 90 ? -29.654 5.479 18.248 1.00 85.50 90 SER A C 1
ATOM 710 O O . SER A 1 90 ? -30.826 5.123 18.352 1.00 85.50 90 SER A O 1
ATOM 712 N N . HIS A 1 91 ? -29.256 6.305 17.272 1.00 88.69 91 HIS A N 1
ATOM 713 C CA . HIS A 1 91 ? -30.148 6.857 16.240 1.00 88.69 91 HIS A CA 1
ATOM 714 C C . HIS A 1 91 ? -30.509 5.860 15.124 1.00 88.69 91 HIS A C 1
ATOM 716 O O . HIS A 1 91 ? -31.157 6.236 14.148 1.00 88.69 91 HIS A O 1
ATOM 722 N N . ARG A 1 92 ? -30.111 4.585 15.250 1.00 85.00 92 ARG A N 1
ATOM 723 C CA . ARG A 1 92 ? -30.353 3.515 14.264 1.00 85.00 92 ARG A CA 1
ATOM 724 C C . ARG A 1 92 ? -29.882 3.863 12.846 1.00 85.00 92 ARG A C 1
ATOM 726 O O . ARG A 1 92 ? -30.469 3.403 11.865 1.00 85.00 92 ARG A O 1
ATOM 733 N N . LEU A 1 93 ? -28.807 4.642 12.731 1.00 89.00 93 LEU A N 1
ATOM 734 C CA . LEU A 1 93 ? -28.180 4.923 11.443 1.00 89.00 93 LEU A CA 1
ATOM 735 C C . LEU A 1 93 ? -27.578 3.637 10.860 1.00 89.00 93 LEU A C 1
ATOM 737 O O . LEU A 1 93 ? -26.959 2.834 11.565 1.00 89.00 93 LEU A O 1
ATOM 741 N N . ARG A 1 94 ? -27.782 3.431 9.556 1.00 84.88 94 ARG A N 1
ATOM 742 C CA . ARG A 1 94 ? -27.248 2.275 8.823 1.00 84.88 94 ARG A CA 1
ATOM 743 C C . ARG A 1 94 ? -25.718 2.310 8.831 1.00 84.88 94 ARG A C 1
ATOM 745 O O . ARG A 1 94 ? -25.135 3.368 8.629 1.00 84.88 94 ARG A O 1
ATOM 752 N N . GLY A 1 95 ? -25.080 1.162 9.059 1.00 84.75 95 GLY A N 1
ATOM 753 C CA . GLY A 1 95 ? -23.619 1.034 9.094 1.00 84.75 95 GLY A CA 1
ATOM 754 C C . GLY A 1 95 ? -22.973 1.369 10.443 1.00 84.75 95 GLY A C 1
ATOM 755 O O . GLY A 1 95 ? -21.788 1.114 10.622 1.00 84.75 95 GLY A O 1
ATOM 756 N N . ALA A 1 96 ? -23.715 1.907 11.420 1.00 85.69 96 ALA A N 1
ATOM 757 C CA . ALA A 1 96 ? -23.129 2.309 12.699 1.00 85.69 96 ALA A CA 1
ATOM 758 C C . ALA A 1 96 ? -22.608 1.116 13.522 1.00 85.69 96 ALA A C 1
ATOM 760 O O . ALA A 1 96 ? -21.573 1.223 14.173 1.00 85.69 96 ALA A O 1
ATOM 761 N N . LYS A 1 97 ? -23.292 -0.035 13.483 1.00 84.56 97 LYS A N 1
ATOM 762 C CA . LYS A 1 97 ? -22.871 -1.240 14.222 1.00 84.56 97 LYS A CA 1
ATOM 763 C C . LYS A 1 97 ? -21.641 -1.886 13.588 1.00 84.56 97 LYS A C 1
ATOM 765 O O . LYS A 1 97 ? -20.759 -2.370 14.291 1.00 84.56 97 LYS A O 1
ATOM 770 N N . GLU A 1 98 ? -21.594 -1.870 12.266 1.00 87.94 98 GLU A N 1
ATOM 771 C CA . GLU A 1 98 ? -20.526 -2.403 11.434 1.00 87.94 98 GLU A CA 1
ATOM 772 C C . GLU A 1 98 ? -19.254 -1.568 11.607 1.00 87.94 98 GLU A C 1
ATOM 774 O O . GLU A 1 98 ? -18.186 -2.128 11.843 1.00 87.94 98 GLU A O 1
ATOM 779 N N . SER A 1 99 ? -19.376 -0.237 11.613 1.00 84.19 99 SER A N 1
ATOM 780 C CA . SER A 1 99 ? -18.259 0.663 11.911 1.00 84.19 99 SER A CA 1
ATOM 781 C C . SER A 1 99 ? -17.700 0.438 13.314 1.00 84.19 99 SER A C 1
ATOM 783 O O . SER A 1 99 ? -16.486 0.373 13.463 1.00 84.19 99 SER A O 1
ATOM 785 N N . ILE A 1 100 ? -18.550 0.230 14.331 1.00 85.25 100 ILE A N 1
ATOM 786 C CA . ILE A 1 100 ? -18.091 -0.113 15.692 1.00 85.25 100 ILE A CA 1
ATOM 787 C C . ILE A 1 100 ? -17.309 -1.434 15.686 1.00 85.25 100 ILE A C 1
ATOM 789 O O . ILE A 1 100 ? -16.271 -1.535 16.335 1.00 85.25 100 ILE A O 1
ATOM 793 N N . LEU A 1 101 ? -17.772 -2.449 14.946 1.00 84.00 101 LEU A N 1
ATOM 794 C CA . LEU A 1 101 ? -17.068 -3.730 14.830 1.00 84.00 101 LEU A CA 1
ATOM 795 C C . LEU A 1 101 ? -15.683 -3.561 14.184 1.00 84.00 101 LEU A C 1
ATOM 797 O O . LEU A 1 101 ? -14.707 -4.130 14.676 1.00 84.00 101 LEU A O 1
ATOM 801 N N . ILE A 1 102 ? -15.598 -2.774 13.107 1.00 83.81 102 ILE A N 1
ATOM 802 C CA . ILE A 1 102 ? -14.336 -2.461 12.423 1.00 83.81 102 ILE A CA 1
ATOM 803 C C . ILE A 1 102 ? -13.396 -1.720 13.373 1.00 83.81 102 ILE A C 1
ATOM 805 O O . ILE A 1 102 ? -12.226 -2.081 13.472 1.00 83.81 102 ILE A O 1
ATOM 809 N N . LEU A 1 103 ? -13.908 -0.738 14.115 1.00 84.06 103 LEU A N 1
ATOM 810 C CA . LEU A 1 103 ? -13.104 0.106 14.993 1.00 84.06 103 LEU A CA 1
ATOM 811 C C . LEU A 1 103 ? -12.589 -0.642 16.229 1.00 84.06 103 LEU A C 1
ATOM 813 O O . LEU A 1 103 ? -11.419 -0.513 16.591 1.00 84.06 103 LEU A O 1
ATOM 817 N N . ARG A 1 104 ? -13.386 -1.572 16.766 1.00 81.56 104 ARG A N 1
ATOM 818 C CA . ARG A 1 104 ? -12.953 -2.492 17.832 1.00 81.56 104 ARG A CA 1
ATOM 819 C C . ARG A 1 104 ? -11.799 -3.407 17.400 1.00 81.56 104 ARG A C 1
ATOM 821 O O . ARG A 1 104 ? -11.044 -3.925 18.229 1.00 81.56 104 ARG A O 1
ATOM 828 N N . ASN A 1 105 ? -11.666 -3.618 16.092 1.00 78.94 105 ASN A N 1
ATOM 829 C CA . ASN A 1 105 ? -10.619 -4.394 15.439 1.00 78.94 105 ASN A CA 1
ATOM 830 C C . ASN A 1 105 ? -9.703 -3.509 14.564 1.00 78.94 105 ASN A C 1
ATOM 832 O O . ASN A 1 105 ? -9.038 -4.030 13.666 1.00 78.94 105 ASN A O 1
ATOM 836 N N . ALA A 1 106 ? -9.616 -2.201 14.849 1.00 76.94 106 ALA A N 1
ATOM 837 C CA . ALA A 1 106 ? -8.903 -1.232 14.014 1.00 76.94 106 ALA A CA 1
ATOM 838 C C . ALA A 1 106 ? -7.433 -1.598 13.774 1.00 76.94 106 ALA A C 1
ATOM 840 O O . ALA A 1 106 ? -6.955 -1.446 12.660 1.00 76.94 106 ALA A O 1
ATOM 841 N N . GLY A 1 107 ? -6.728 -2.133 14.780 1.00 78.25 107 GLY A N 1
ATOM 842 C CA . GLY A 1 107 ? -5.326 -2.557 14.640 1.00 78.25 107 GLY A CA 1
ATOM 843 C C . GLY A 1 107 ? -5.126 -3.603 13.531 1.00 78.25 107 GLY A C 1
ATOM 844 O O . GLY A 1 107 ? -4.428 -3.324 12.560 1.00 78.25 107 GLY A O 1
ATOM 845 N N . PRO A 1 108 ? -5.777 -4.780 13.622 1.00 75.69 108 PRO A N 1
ATOM 846 C CA . PRO A 1 108 ? -5.784 -5.780 12.557 1.00 75.69 108 PRO A CA 1
ATOM 847 C C . PRO A 1 108 ? -6.186 -5.260 11.172 1.00 75.69 108 PRO A C 1
ATOM 849 O O . PRO A 1 108 ? -5.574 -5.623 10.170 1.00 75.69 108 PRO A O 1
ATOM 852 N N . VAL A 1 109 ? -7.219 -4.417 11.114 1.00 79.44 109 VAL A N 1
ATOM 853 C CA . VAL A 1 109 ? -7.759 -3.885 9.856 1.00 79.44 109 VAL A CA 1
ATOM 854 C C . VAL A 1 109 ? -6.790 -2.883 9.224 1.00 79.44 109 VAL A C 1
ATOM 856 O O . VAL A 1 109 ? -6.512 -2.965 8.031 1.00 79.44 109 VAL A O 1
ATOM 859 N N . ALA A 1 110 ? -6.216 -1.979 10.015 1.00 81.12 110 ALA A N 1
ATOM 860 C CA . ALA A 1 110 ? -5.242 -1.004 9.539 1.00 81.12 110 ALA A CA 1
ATOM 861 C C . ALA A 1 110 ? -3.945 -1.666 9.070 1.00 81.12 110 ALA A C 1
ATOM 863 O O . ALA A 1 110 ? -3.427 -1.301 8.021 1.00 81.12 110 ALA A O 1
ATOM 864 N N . ASN A 1 111 ? -3.463 -2.684 9.785 1.00 79.25 111 ASN A N 1
ATOM 865 C CA . ASN A 1 111 ? -2.294 -3.467 9.382 1.00 79.25 111 ASN A CA 1
ATOM 866 C C . ASN A 1 111 ? -2.560 -4.266 8.091 1.00 79.25 111 ASN A C 1
ATOM 868 O O . ASN A 1 111 ? -1.647 -4.505 7.309 1.00 79.25 111 ASN A O 1
ATOM 872 N N . PHE A 1 112 ? -3.805 -4.675 7.834 1.00 79.69 112 PHE A N 1
ATOM 873 C CA . PHE A 1 112 ? -4.173 -5.270 6.550 1.00 79.69 112 PHE A CA 1
ATOM 874 C C . PHE A 1 112 ? -4.102 -4.247 5.403 1.00 79.69 112 PHE A C 1
ATOM 876 O O . PHE A 1 112 ? -3.496 -4.509 4.367 1.00 79.69 112 PHE A O 1
ATOM 883 N N . PHE A 1 113 ? -4.686 -3.064 5.584 1.00 81.31 113 PHE A N 1
ATOM 884 C CA . PHE A 1 113 ? -4.710 -2.044 4.535 1.00 81.31 113 PHE A CA 1
ATOM 885 C C . PHE A 1 113 ? -3.348 -1.387 4.273 1.00 81.31 113 PHE A C 1
ATOM 887 O O . PHE A 1 113 ? -2.981 -1.217 3.112 1.00 81.31 113 PHE A O 1
ATOM 894 N N . ASN A 1 114 ? -2.593 -1.056 5.321 1.00 80.81 114 ASN A N 1
ATOM 895 C CA . ASN A 1 114 ? -1.276 -0.437 5.186 1.00 80.81 114 ASN A CA 1
ATOM 896 C C . ASN A 1 114 ? -0.215 -1.461 4.768 1.00 80.81 114 ASN A C 1
ATOM 898 O O . ASN A 1 114 ? 0.415 -1.289 3.730 1.00 80.81 114 ASN A O 1
ATOM 902 N N . ASP A 1 115 ? -0.052 -2.548 5.524 1.00 74.81 115 ASP A N 1
ATOM 903 C CA . ASP A 1 115 ? 1.103 -3.424 5.318 1.00 74.81 115 ASP A CA 1
ATOM 904 C C . ASP A 1 115 ? 0.808 -4.458 4.230 1.00 74.81 115 ASP A C 1
ATOM 906 O O . ASP A 1 115 ? 1.554 -4.584 3.272 1.00 74.81 115 ASP A O 1
ATOM 910 N N . VAL A 1 116 ? -0.330 -5.157 4.276 1.00 73.81 116 VAL A N 1
ATOM 911 C CA . VAL A 1 116 ? -0.600 -6.212 3.281 1.00 73.81 116 VAL A CA 1
ATOM 912 C C . VAL A 1 116 ? -0.837 -5.624 1.896 1.00 73.81 116 VAL A C 1
ATOM 914 O O . VAL A 1 116 ? -0.152 -5.984 0.942 1.00 73.81 116 VAL A O 1
ATOM 917 N N . ILE A 1 117 ? -1.806 -4.720 1.764 1.00 80.50 117 ILE A N 1
ATOM 918 C CA . ILE A 1 117 ? -2.164 -4.167 0.452 1.00 80.50 117 ILE A CA 1
ATOM 919 C C . ILE A 1 117 ? -1.114 -3.153 -0.020 1.00 80.50 117 ILE A C 1
ATOM 921 O O . ILE A 1 117 ? -0.748 -3.162 -1.200 1.00 80.50 117 ILE A O 1
ATOM 925 N N . GLY A 1 118 ? -0.599 -2.316 0.884 1.00 80.06 118 GLY A N 1
ATOM 926 C CA . GLY A 1 118 ? 0.449 -1.350 0.564 1.00 80.06 118 GLY A CA 1
ATOM 927 C C . GLY A 1 118 ? 1.761 -2.014 0.144 1.00 80.06 118 GLY A C 1
ATOM 928 O O . GLY A 1 118 ? 2.301 -1.633 -0.900 1.00 80.06 118 GLY A O 1
ATOM 929 N N . ASP A 1 119 ? 2.239 -3.043 0.856 1.00 80.31 119 ASP A N 1
ATOM 930 C CA . ASP A 1 119 ? 3.485 -3.733 0.484 1.00 80.31 119 ASP A CA 1
ATOM 931 C C . ASP A 1 119 ? 3.316 -4.545 -0.801 1.00 80.31 119 ASP A C 1
ATOM 933 O O . ASP A 1 119 ? 4.201 -4.528 -1.657 1.00 80.31 119 ASP A O 1
ATOM 937 N N . ILE A 1 120 ? 2.163 -5.195 -1.005 1.00 81.81 120 ILE A N 1
ATOM 938 C CA . ILE A 1 120 ? 1.865 -5.894 -2.265 1.00 81.81 120 ILE A CA 1
ATOM 939 C C . ILE A 1 120 ? 1.875 -4.906 -3.435 1.00 81.81 120 ILE A C 1
ATOM 941 O O . ILE A 1 120 ? 2.510 -5.170 -4.456 1.00 81.81 120 ILE A O 1
ATOM 945 N N . SER A 1 121 ? 1.231 -3.745 -3.291 1.00 82.50 121 SER A N 1
ATOM 946 C CA . SER A 1 121 ? 1.266 -2.693 -4.311 1.00 82.50 121 SER A CA 1
ATOM 947 C C . SER A 1 121 ? 2.692 -2.187 -4.559 1.00 82.50 121 SER A C 1
ATOM 949 O O . SER A 1 121 ? 3.079 -1.944 -5.705 1.00 82.50 121 SER A O 1
ATOM 951 N N . GLY A 1 122 ? 3.498 -2.047 -3.505 1.00 80.62 122 GLY A N 1
ATOM 952 C CA . GLY A 1 122 ? 4.910 -1.674 -3.596 1.00 80.62 122 GLY A CA 1
ATOM 953 C C . GLY A 1 122 ? 5.747 -2.701 -4.367 1.00 80.62 122 GLY A C 1
ATOM 954 O O . GLY A 1 122 ? 6.459 -2.344 -5.304 1.00 80.62 122 GLY A O 1
ATOM 955 N N . ILE A 1 123 ? 5.617 -3.988 -4.042 1.00 79.00 123 ILE A N 1
ATOM 956 C CA . ILE A 1 123 ? 6.341 -5.081 -4.712 1.00 79.00 123 ILE A CA 1
ATOM 957 C C . ILE A 1 123 ? 5.915 -5.191 -6.181 1.00 79.00 123 ILE A C 1
ATOM 959 O O . ILE A 1 123 ? 6.760 -5.295 -7.078 1.00 79.00 123 ILE A O 1
ATOM 963 N N . ILE A 1 124 ? 4.610 -5.131 -6.446 1.00 80.81 124 ILE A N 1
ATOM 964 C CA . ILE A 1 124 ? 4.072 -5.202 -7.805 1.00 80.81 124 ILE A CA 1
ATOM 965 C C . ILE A 1 124 ? 4.539 -3.998 -8.628 1.00 80.81 124 ILE A C 1
ATOM 967 O O . ILE A 1 124 ? 5.014 -4.176 -9.742 1.00 80.81 124 ILE A O 1
ATOM 971 N N . SER A 1 125 ? 4.474 -2.780 -8.088 1.00 81.94 125 SER A N 1
ATOM 972 C CA . SER A 1 125 ? 4.954 -1.585 -8.798 1.00 81.94 125 SER A CA 1
ATOM 973 C C . SER A 1 125 ? 6.474 -1.593 -9.031 1.00 81.94 125 SER A C 1
ATOM 975 O O . SER A 1 125 ? 6.940 -1.143 -10.080 1.00 81.94 125 SER A O 1
ATOM 977 N N . GLY A 1 126 ? 7.259 -2.163 -8.114 1.00 78.06 126 GLY A N 1
ATOM 978 C CA . GLY A 1 126 ? 8.703 -2.338 -8.291 1.00 78.06 126 GLY A CA 1
ATOM 979 C C . GLY A 1 126 ? 9.048 -3.330 -9.405 1.00 78.06 126 GLY A C 1
ATOM 980 O O . GLY A 1 126 ? 9.833 -3.016 -10.303 1.00 78.06 126 GLY A O 1
ATOM 981 N N . THR A 1 127 ? 8.421 -4.508 -9.390 1.00 75.12 127 THR A N 1
ATOM 982 C CA . THR A 1 127 ? 8.604 -5.537 -10.434 1.00 75.12 127 THR A CA 1
ATOM 983 C C . THR A 1 127 ? 8.102 -5.063 -11.800 1.00 75.12 127 THR A C 1
ATOM 985 O O . THR A 1 127 ? 8.768 -5.267 -12.815 1.00 75.12 127 THR A O 1
ATOM 988 N N . ALA A 1 128 ? 6.987 -4.340 -11.818 1.00 78.19 128 ALA A N 1
ATOM 989 C CA . ALA A 1 128 ? 6.450 -3.642 -12.975 1.00 78.19 128 ALA A CA 1
ATOM 990 C C . ALA A 1 128 ? 7.415 -2.618 -13.585 1.00 78.19 128 ALA A C 1
ATOM 992 O O . ALA A 1 128 ? 7.671 -2.635 -14.789 1.00 78.19 128 ALA A O 1
ATOM 993 N N . SER A 1 129 ? 7.979 -1.738 -12.752 1.00 78.56 129 SER A N 1
ATOM 994 C CA . SER A 1 129 ? 8.970 -0.745 -13.176 1.00 78.56 129 SER A CA 1
ATOM 995 C C . SER A 1 129 ? 10.189 -1.427 -13.807 1.00 78.56 129 SER A C 1
ATOM 997 O O . SER A 1 129 ? 10.616 -1.052 -14.900 1.00 78.56 129 SER A O 1
ATOM 999 N N . ALA A 1 130 ? 10.688 -2.502 -13.186 1.00 76.38 130 ALA A N 1
ATOM 1000 C CA . ALA A 1 130 ? 11.783 -3.299 -13.735 1.00 76.38 130 ALA A CA 1
ATOM 1001 C C . ALA A 1 130 ? 11.429 -3.932 -15.096 1.00 76.38 130 ALA A C 1
ATOM 1003 O O . ALA A 1 130 ? 12.236 -3.879 -16.024 1.00 76.38 130 ALA A O 1
ATOM 1004 N N . ALA A 1 131 ? 10.216 -4.470 -15.260 1.00 72.69 131 ALA A N 1
ATOM 1005 C CA . ALA A 1 131 ? 9.758 -5.025 -16.535 1.00 72.69 131 ALA A CA 1
ATOM 1006 C C . ALA A 1 131 ? 9.673 -3.956 -17.644 1.00 72.69 131 ALA A C 1
ATOM 1008 O O . ALA A 1 131 ? 10.074 -4.203 -18.784 1.00 72.69 131 ALA A O 1
ATOM 1009 N N . ILE A 1 132 ? 9.209 -2.749 -17.309 1.00 74.56 132 ILE A N 1
ATOM 1010 C CA . ILE A 1 132 ? 9.176 -1.601 -18.229 1.00 74.56 132 ILE A CA 1
ATOM 1011 C C . ILE A 1 132 ? 10.601 -1.190 -18.631 1.00 74.56 132 ILE A C 1
ATOM 1013 O O . ILE A 1 132 ? 10.869 -0.916 -19.801 1.00 74.56 132 ILE A O 1
ATOM 1017 N N . LEU A 1 133 ? 11.535 -1.199 -17.682 1.00 71.31 133 LEU A N 1
ATOM 1018 C CA . LEU A 1 133 ? 12.941 -0.869 -17.911 1.00 71.31 133 LEU A CA 1
ATOM 1019 C C . LEU A 1 133 ? 13.663 -1.878 -18.802 1.00 71.31 133 LEU A C 1
ATOM 1021 O O . LEU A 1 133 ? 14.463 -1.474 -19.648 1.00 71.31 133 LEU A O 1
ATOM 1025 N N . ILE A 1 134 ? 13.353 -3.166 -18.658 1.00 71.00 134 ILE A N 1
ATOM 1026 C CA . ILE A 1 134 ? 13.853 -4.220 -19.547 1.00 71.00 134 ILE A CA 1
ATOM 1027 C C . ILE A 1 134 ? 13.283 -4.031 -20.961 1.00 71.00 134 ILE A C 1
ATOM 1029 O O . ILE A 1 134 ? 14.043 -4.089 -21.922 1.00 71.00 134 ILE A O 1
ATOM 1033 N N . LYS A 1 135 ? 11.990 -3.699 -21.108 1.00 68.31 135 LYS A N 1
ATOM 1034 C CA . LYS A 1 135 ? 11.383 -3.379 -22.419 1.00 68.31 135 LYS A CA 1
ATOM 1035 C C . LYS A 1 135 ? 12.017 -2.161 -23.104 1.00 68.31 135 LYS A C 1
ATOM 1037 O O . LYS A 1 135 ? 12.073 -2.116 -24.328 1.00 68.31 135 LYS A O 1
ATOM 1042 N N . ILE A 1 136 ? 12.498 -1.180 -22.337 1.00 67.69 136 ILE A N 1
ATOM 1043 C CA . ILE A 1 136 ? 13.256 -0.031 -22.864 1.00 67.69 136 ILE A CA 1
ATOM 1044 C C . ILE A 1 136 ? 14.679 -0.439 -23.299 1.00 67.69 136 ILE A C 1
ATOM 1046 O O . ILE A 1 136 ? 15.283 0.234 -24.135 1.00 67.69 136 ILE A O 1
ATOM 1050 N N . ASN A 1 137 ? 15.236 -1.524 -22.752 1.00 60.69 137 ASN A N 1
ATOM 1051 C CA . ASN A 1 137 ? 16.641 -1.896 -22.907 1.00 60.69 137 ASN A CA 1
ATOM 1052 C C . ASN A 1 137 ? 16.848 -3.255 -23.583 1.00 60.69 137 ASN A C 1
ATOM 1054 O O . ASN A 1 137 ? 17.201 -4.229 -22.925 1.00 60.69 137 ASN A O 1
ATOM 1058 N N . GLU A 1 138 ? 16.818 -3.291 -24.915 1.00 58.69 138 GLU A N 1
ATOM 1059 C CA . GLU A 1 138 ? 17.520 -4.359 -25.653 1.00 58.69 138 GLU A CA 1
ATOM 1060 C C . GLU A 1 138 ? 19.052 -4.160 -25.677 1.00 58.69 138 GLU A C 1
ATOM 1062 O O . GLU A 1 138 ? 19.796 -5.054 -26.072 1.00 58.69 138 GLU A O 1
ATOM 1067 N N . LYS A 1 139 ? 19.569 -3.012 -25.209 1.00 54.53 139 LYS A N 1
ATOM 1068 C CA . LYS A 1 139 ? 21.008 -2.763 -25.009 1.00 54.53 139 LYS A CA 1
ATOM 1069 C C . LYS A 1 139 ? 21.228 -1.985 -23.716 1.00 54.53 139 LYS A C 1
ATOM 1071 O O . LYS A 1 139 ? 21.012 -0.777 -23.682 1.00 54.53 139 LYS A O 1
ATOM 1076 N N . VAL A 1 140 ? 21.660 -2.670 -22.657 1.00 53.44 140 VAL A N 1
ATOM 1077 C CA . VAL A 1 140 ? 21.997 -2.045 -21.368 1.00 53.44 140 VAL A CA 1
ATOM 1078 C C . VAL A 1 140 ? 23.074 -0.978 -21.591 1.00 53.44 140 VAL A C 1
ATOM 1080 O O . VAL A 1 140 ? 24.219 -1.283 -21.913 1.00 53.44 140 VAL A O 1
ATOM 1083 N N . ASN A 1 141 ? 22.685 0.287 -21.440 1.00 60.34 141 ASN A N 1
ATOM 1084 C CA . ASN A 1 141 ? 23.552 1.456 -21.530 1.00 60.34 141 ASN A CA 1
ATOM 1085 C C . ASN A 1 141 ? 23.485 2.213 -20.195 1.00 60.34 141 ASN A C 1
ATOM 1087 O O . ASN A 1 141 ? 22.428 2.274 -19.568 1.00 60.34 141 ASN A O 1
ATOM 1091 N N . ILE A 1 142 ? 24.581 2.848 -19.776 1.00 58.47 142 ILE A N 1
ATOM 1092 C CA . ILE A 1 142 ? 24.690 3.603 -18.511 1.00 58.47 142 ILE A CA 1
ATOM 1093 C C . ILE A 1 142 ? 23.571 4.655 -18.388 1.00 58.47 142 ILE A C 1
ATOM 1095 O O . ILE A 1 142 ? 23.043 4.890 -17.302 1.00 58.47 142 ILE A O 1
ATOM 1099 N N . LYS A 1 143 ? 23.127 5.229 -19.515 1.00 57.25 143 LYS A N 1
ATOM 1100 C CA . LYS A 1 143 ? 21.998 6.171 -19.562 1.00 57.25 143 LYS A CA 1
ATOM 1101 C C . LYS A 1 143 ? 20.671 5.572 -19.089 1.00 57.25 143 LYS A C 1
ATOM 1103 O O . LYS A 1 143 ? 19.885 6.285 -18.473 1.00 57.25 143 LYS A O 1
ATOM 1108 N N . SER A 1 144 ? 20.405 4.295 -19.353 1.00 56.88 144 SER A N 1
ATOM 1109 C CA . SER A 1 144 ? 19.137 3.680 -18.956 1.00 56.88 144 SER A CA 1
ATOM 1110 C C . SER A 1 144 ? 19.127 3.244 -17.491 1.00 56.88 144 SER A C 1
ATOM 1112 O O . SER A 1 144 ? 18.080 3.300 -16.852 1.00 56.88 144 SER A O 1
ATOM 1114 N N . LEU A 1 145 ? 20.291 2.908 -16.928 1.00 59.06 145 LEU A N 1
ATOM 1115 C CA . LEU A 1 145 ? 20.474 2.713 -15.487 1.00 59.06 145 LEU A CA 1
ATOM 1116 C C . LEU A 1 145 ? 20.193 4.008 -14.718 1.00 59.06 145 LEU A C 1
ATOM 1118 O O . LEU A 1 145 ? 19.433 3.998 -13.752 1.00 59.06 145 LEU A O 1
ATOM 1122 N N . VAL A 1 146 ? 20.729 5.136 -15.194 1.00 65.25 146 VAL A N 1
ATOM 1123 C CA . VAL A 1 146 ? 20.450 6.458 -14.608 1.00 65.25 146 VAL A CA 1
ATOM 1124 C C . VAL A 1 146 ? 18.964 6.809 -14.728 1.00 65.25 146 VAL A C 1
ATOM 1126 O O . VAL A 1 146 ? 18.367 7.276 -13.760 1.00 65.25 146 VAL A O 1
ATOM 1129 N N . LEU A 1 147 ? 18.338 6.521 -15.875 1.00 61.59 147 LEU A N 1
ATOM 1130 C CA . LEU A 1 147 ? 16.901 6.730 -16.060 1.00 61.59 147 LEU A CA 1
ATOM 1131 C C . LEU A 1 147 ? 16.068 5.846 -15.116 1.00 61.59 147 LEU A C 1
ATOM 1133 O O . LEU A 1 147 ? 15.107 6.333 -14.536 1.00 61.59 147 LEU A O 1
ATOM 1137 N N . SER A 1 148 ? 16.469 4.587 -14.908 1.00 56.22 148 SER A N 1
ATOM 1138 C CA . SER A 1 148 ? 15.842 3.652 -13.959 1.00 56.22 148 SER A CA 1
ATOM 1139 C C . SER A 1 148 ? 15.895 4.176 -12.535 1.00 56.22 148 SER A C 1
ATOM 1141 O O . SER A 1 148 ? 14.887 4.197 -11.839 1.00 56.22 148 SER A O 1
ATOM 1143 N N . MET A 1 149 ? 17.071 4.628 -12.102 1.00 64.06 149 MET A N 1
ATOM 1144 C CA . MET A 1 149 ? 17.263 5.191 -10.769 1.00 64.06 149 MET A CA 1
ATOM 1145 C C . MET A 1 149 ? 16.436 6.461 -10.572 1.00 64.06 149 MET A C 1
ATOM 1147 O O . MET A 1 149 ? 15.819 6.620 -9.521 1.00 64.06 149 MET A O 1
ATOM 1151 N N . LEU A 1 150 ? 16.363 7.329 -11.586 1.00 69.88 150 LEU A N 1
ATOM 1152 C CA . LEU A 1 150 ? 15.499 8.509 -11.557 1.00 69.88 150 LEU A CA 1
ATOM 1153 C C . LEU A 1 150 ? 14.021 8.124 -11.462 1.00 69.88 150 LEU A C 1
ATOM 1155 O O . LEU A 1 150 ? 13.306 8.686 -10.640 1.00 69.88 150 LEU A O 1
ATOM 1159 N N . LEU A 1 151 ? 13.565 7.148 -12.248 1.00 65.38 151 LEU A N 1
ATOM 1160 C CA . LEU A 1 151 ? 12.166 6.716 -12.257 1.00 65.38 151 LEU A CA 1
ATOM 1161 C C . LEU A 1 151 ? 11.767 6.077 -10.920 1.00 65.38 151 LEU A C 1
ATOM 1163 O O . LEU A 1 151 ? 10.757 6.460 -10.336 1.00 65.38 151 LEU A O 1
ATOM 1167 N N . THR A 1 152 ? 12.593 5.178 -10.382 1.00 65.25 152 THR A N 1
ATOM 1168 C CA . THR A 1 152 ? 12.380 4.565 -9.061 1.00 65.25 152 THR A CA 1
ATOM 1169 C C . THR A 1 152 ? 12.468 5.601 -7.940 1.00 65.25 152 THR A C 1
ATOM 1171 O O . THR A 1 152 ? 11.682 5.550 -6.996 1.00 65.25 152 THR A O 1
ATOM 1174 N N . GLY A 1 153 ? 13.373 6.577 -8.055 1.00 64.75 153 GLY A N 1
ATOM 1175 C CA . GLY A 1 153 ? 13.487 7.702 -7.127 1.00 64.75 153 GLY A CA 1
ATOM 1176 C C . GLY A 1 153 ? 12.246 8.595 -7.129 1.00 64.75 153 GLY A C 1
ATOM 1177 O O . GLY A 1 153 ? 11.743 8.930 -6.062 1.00 64.75 153 GLY A O 1
ATOM 1178 N N . ILE A 1 154 ? 11.700 8.914 -8.306 1.00 70.12 154 ILE A N 1
ATOM 1179 C CA . ILE A 1 154 ? 10.452 9.677 -8.455 1.00 70.12 154 ILE A CA 1
ATOM 1180 C C . ILE A 1 154 ? 9.269 8.885 -7.891 1.00 70.12 154 ILE A C 1
ATOM 1182 O O . ILE A 1 154 ? 8.485 9.435 -7.124 1.00 70.12 154 ILE A O 1
ATOM 1186 N N . ILE A 1 155 ? 9.159 7.591 -8.210 1.00 70.62 155 ILE A N 1
ATOM 1187 C CA . ILE A 1 155 ? 8.106 6.719 -7.668 1.00 70.62 155 ILE A CA 1
ATOM 1188 C C . ILE A 1 155 ? 8.194 6.667 -6.140 1.00 70.62 155 ILE A C 1
ATOM 1190 O O . ILE A 1 155 ? 7.183 6.847 -5.463 1.00 70.62 155 ILE A O 1
ATOM 1194 N N . SER A 1 156 ? 9.393 6.480 -5.586 1.00 68.25 156 SER A N 1
ATOM 1195 C CA . SER A 1 156 ? 9.621 6.467 -4.140 1.00 68.25 156 SER A CA 1
ATOM 1196 C C . SER A 1 156 ? 9.277 7.817 -3.504 1.00 68.25 156 SER A C 1
ATOM 1198 O O . SER A 1 156 ? 8.546 7.858 -2.519 1.00 68.25 156 SER A O 1
ATOM 1200 N N . ALA A 1 157 ? 9.695 8.932 -4.109 1.00 71.00 157 ALA A N 1
ATOM 1201 C CA . ALA A 1 157 ? 9.384 10.276 -3.628 1.00 71.00 157 ALA A CA 1
ATOM 1202 C C . ALA A 1 157 ? 7.876 10.576 -3.652 1.00 71.00 157 ALA A C 1
ATOM 1204 O O . ALA A 1 157 ? 7.354 11.125 -2.685 1.00 71.00 157 ALA A O 1
ATOM 1205 N N . ILE A 1 158 ? 7.160 10.177 -4.708 1.00 67.81 158 ILE A N 1
ATOM 1206 C CA . ILE A 1 158 ? 5.700 10.327 -4.802 1.00 67.81 158 ILE A CA 1
ATOM 1207 C C . ILE A 1 158 ? 4.999 9.424 -3.785 1.00 67.81 158 ILE A C 1
ATOM 1209 O O . ILE A 1 158 ? 4.045 9.853 -3.143 1.00 67.81 158 ILE A O 1
ATOM 1213 N N . THR A 1 159 ? 5.478 8.195 -3.595 1.00 65.44 159 THR A N 1
ATOM 1214 C CA . THR A 1 159 ? 4.872 7.243 -2.655 1.00 65.44 159 THR A CA 1
ATOM 1215 C C . THR A 1 159 ? 5.076 7.706 -1.213 1.00 65.44 159 THR A C 1
ATOM 1217 O O . THR A 1 159 ? 4.113 7.843 -0.464 1.00 65.44 159 THR A O 1
ATOM 1220 N N . VAL A 1 160 ? 6.312 8.022 -0.818 1.00 67.56 160 VAL A N 1
ATOM 1221 C CA . VAL A 1 160 ? 6.644 8.483 0.540 1.00 67.56 160 VAL A CA 1
ATOM 1222 C C . VAL A 1 160 ? 6.073 9.879 0.804 1.00 67.56 160 VAL A C 1
ATOM 1224 O O . VAL A 1 160 ? 5.499 10.114 1.868 1.00 67.56 160 VAL A O 1
ATOM 1227 N N . GLY A 1 161 ? 6.165 10.790 -0.168 1.00 67.12 161 GLY A N 1
ATOM 1228 C CA . GLY A 1 161 ? 5.590 12.133 -0.083 1.00 67.12 161 GLY A CA 1
ATOM 1229 C C . GLY A 1 161 ? 4.062 12.116 -0.013 1.00 67.12 161 GLY A C 1
ATOM 1230 O O . GLY A 1 161 ? 3.481 12.806 0.821 1.00 67.12 161 GLY A O 1
ATOM 1231 N N . GLY A 1 162 ? 3.404 11.269 -0.807 1.00 68.12 162 GLY A N 1
ATOM 1232 C CA . GLY A 1 162 ? 1.955 11.065 -0.756 1.00 68.12 162 GLY A CA 1
ATOM 1233 C C . GLY A 1 162 ? 1.487 10.527 0.598 1.00 68.12 162 GLY A C 1
ATOM 1234 O O . GLY A 1 162 ? 0.530 11.054 1.168 1.00 68.12 162 GLY A O 1
ATOM 1235 N N . LYS A 1 163 ? 2.211 9.553 1.170 1.00 62.78 163 LYS A N 1
ATOM 1236 C CA . LYS A 1 163 ? 1.957 9.055 2.534 1.00 62.78 163 LYS A CA 1
ATOM 1237 C C . LYS A 1 163 ? 2.121 10.150 3.595 1.00 62.78 163 LYS A C 1
ATOM 1239 O O . LYS A 1 163 ? 1.324 10.222 4.529 1.00 62.78 163 LYS A O 1
ATOM 1244 N N . ALA A 1 164 ? 3.135 11.005 3.464 1.00 58.62 164 ALA A N 1
ATOM 1245 C CA . ALA A 1 164 ? 3.377 12.104 4.401 1.00 58.62 164 ALA A CA 1
ATOM 1246 C C . ALA A 1 164 ? 2.250 13.150 4.370 1.00 58.62 164 ALA A C 1
ATOM 1248 O O . ALA A 1 164 ? 1.706 13.487 5.420 1.00 58.62 164 ALA A O 1
ATOM 1249 N N . ILE A 1 165 ? 1.834 13.582 3.175 1.00 64.69 165 ILE A N 1
ATOM 1250 C CA . ILE A 1 165 ? 0.715 14.523 2.995 1.00 64.69 165 ILE A CA 1
ATOM 1251 C C . ILE A 1 165 ? -0.588 13.924 3.545 1.00 64.69 165 ILE A C 1
ATOM 1253 O O . ILE A 1 165 ? -1.334 14.602 4.250 1.00 64.69 165 ILE A O 1
ATOM 1257 N N . GLY A 1 166 ? -0.848 12.640 3.278 1.00 57.81 166 GLY A N 1
ATOM 1258 C CA . GLY A 1 166 ? -2.021 11.938 3.803 1.00 57.81 166 GLY A CA 1
ATOM 1259 C C . GLY A 1 166 ? -2.076 11.917 5.334 1.00 57.81 166 GLY A C 1
ATOM 1260 O O . GLY A 1 166 ? -3.132 12.165 5.914 1.00 57.81 166 GLY A O 1
ATOM 1261 N N . LYS A 1 167 ? -0.934 11.701 6.002 1.00 55.50 167 LYS A N 1
ATOM 1262 C CA . LYS A 1 167 ? -0.832 11.762 7.472 1.00 55.50 167 LYS A CA 1
ATOM 1263 C C . LYS A 1 167 ? -1.112 13.159 8.019 1.00 55.50 167 LYS A C 1
ATOM 1265 O O . LYS A 1 167 ? -1.756 13.283 9.056 1.00 55.50 167 LYS A O 1
ATOM 1270 N N .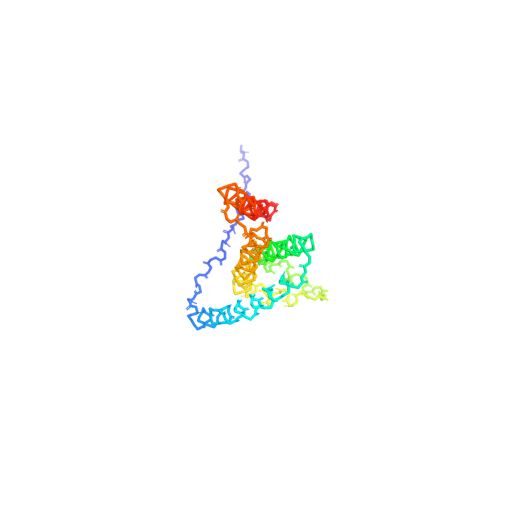 GLU A 1 168 ? -0.648 14.195 7.332 1.00 58.78 168 GLU A N 1
ATOM 1271 C CA . GLU A 1 168 ? -0.833 15.583 7.757 1.00 58.78 168 GLU A CA 1
ATOM 1272 C C . GLU A 1 168 ? -2.288 16.054 7.606 1.00 58.78 168 GLU A C 1
ATOM 1274 O O . GLU A 1 168 ? -2.783 16.803 8.444 1.00 58.78 168 GLU A O 1
ATOM 1279 N N . ILE A 1 169 ? -3.004 15.548 6.596 1.00 59.88 169 ILE A N 1
ATOM 1280 C CA . ILE A 1 169 ? -4.445 15.785 6.424 1.00 59.88 169 ILE A CA 1
ATOM 1281 C C . ILE A 1 169 ? -5.268 14.982 7.442 1.00 59.88 169 ILE A C 1
ATOM 1283 O O . ILE A 1 169 ? -6.251 15.498 7.953 1.00 59.88 169 ILE A O 1
ATOM 1287 N N . ALA A 1 170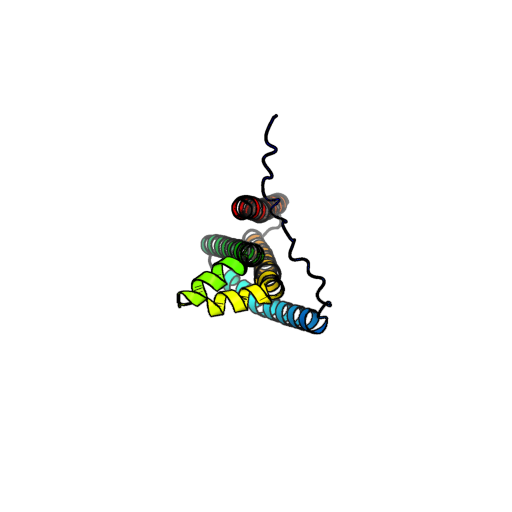 ? -4.882 13.742 7.758 1.00 47.94 170 ALA A N 1
ATOM 1288 C CA . ALA A 1 170 ? -5.631 12.889 8.689 1.00 47.94 170 ALA A CA 1
ATOM 1289 C C . ALA A 1 170 ? -5.505 13.311 10.166 1.00 47.94 170 ALA A C 1
ATOM 1291 O O . ALA A 1 170 ? -6.374 12.988 10.973 1.00 47.94 170 ALA A O 1
ATOM 1292 N N . LEU A 1 171 ? -4.416 13.994 10.535 1.00 47.91 171 LEU A N 1
ATOM 1293 C CA . LEU A 1 171 ? -4.175 14.490 11.896 1.00 47.91 171 LEU A CA 1
ATOM 1294 C C . LEU A 1 171 ? -4.778 15.878 12.164 1.00 47.91 171 LEU A C 1
ATOM 1296 O O . LEU A 1 171 ? -4.728 16.339 13.308 1.00 47.91 171 LEU A O 1
ATOM 1300 N N . ARG A 1 172 ? -5.303 16.549 11.135 1.00 43.97 172 ARG A N 1
ATOM 1301 C CA . ARG A 1 172 ? -5.888 17.889 11.219 1.00 43.97 172 ARG A CA 1
ATOM 1302 C C . ARG A 1 172 ? -7.409 17.838 11.154 1.00 43.97 172 ARG A C 1
ATOM 1304 O O . ARG A 1 172 ? -8.021 18.646 11.887 1.00 43.97 172 ARG A O 1
#

Sequence (172 aa):
MKKKENKPKIKFRSLYASKSVNYVWIMVITIITFFMAIILGYFSLVLMGMVSFFVAIILLLTIISIGVFFDLLGIAVTAAEETPFHAMASHRLRGAKESILILRNAGPVANFFNDVIGDISGIISGTASAAILIKINEKVNIKSLVLSMLLTGIISAITVGGKAIGKEIALR